Protein AF-A0A954RVC4-F1 (afdb_monomer)

Sequence (167 aa):
MANVNADQIVFFDFNDASDADTAFDSSGNGYNGIMFNAEYTAPGGGVTGAATDRAMDLGAFNNGAFLDLNDVALEGAFDSMVDNDQATIAFWLYGNDEQPVSQWTFYFGPDRQLGSHAPWGDGTVYFDVAGCCGANQRINKNIADSSLYSGQWNHFAYVKDEGYTAI

Secondary structure (DSSP, 8-state):
----PPP----------SSTTEE---SSS---EEEES-EEPPTT-SSS--TT---EE--STTS--EEE-HHHHHTTTTHHHHHTTEEEEEEEEE--TT-S-S--SEEETTTTSEEEESS-TTSEEEEEE--TTS--EEEEEE---GGGTSSSEEEEEEEEETTEEE-

Radius of gyration: 16.2 Å; Cα contacts (8 Å, |Δi|>4): 328; chains: 1; bounding box: 36×37×42 Å

Mean predicted aligned error: 4.58 Å

Solvent-accessible surface area (backbone atoms only — not comparable to full-atom values): 9724 Å² total; per-residue (Å²): 132,81,82,77,74,80,81,76,63,72,34,75,66,43,55,63,68,90,46,75,47,43,42,54,34,71,56,76,72,69,56,48,28,42,43,35,74,36,41,70,40,59,66,31,55,19,92,83,46,40,80,67,28,16,28,78,37,51,75,60,90,91,64,69,38,49,78,44,50,66,69,38,48,74,73,47,63,55,49,63,37,65,78,61,45,34,46,74,54,71,51,76,46,68,24,52,92,75,53,50,42,83,50,76,72,47,75,39,79,82,89,51,37,36,30,32,20,81,32,21,57,85,32,33,28,36,41,36,36,44,54,102,87,58,76,73,46,70,52,74,49,75,48,90,57,60,70,75,51,25,83,40,77,34,80,49,53,39,42,38,51,62,98,42,76,53,114

Nearest PDB structures (foldseek):
  5jpg-assembly1_A  TM=4.877E-01  e=4.087E+00  Rattus norvegicus
  2gn7-assembly1_A  TM=5.180E-01  e=4.343E+00  Pterocarpus angolensis
  6xt6-assembly1_A  TM=4.999E-01  e=3.207E+00  Canavalia ensiformis
  2ffg-assembly1_B  TM=3.948E-01  e=3.018E+00  Bacillus subtilis

Foldseek 3Di:
DPPPPPQDLFDFQLLDCVDFQWGATPSPPGQIWGWDLWGKDQQLCAQVSHRSGIDIHQDDPPSPTDTDRVVVVVVVSCVCCQVQVWDKDKDKDEAEPVPPEQDWPDADDPPGQWTWPLDYRQQKIKTWHDHPPDDIDIDIDHDPDCVQHYPHIHMDMWIGGPVDTDD

Structure (mmCIF, N/CA/C/O backbone):
data_AF-A0A954RVC4-F1
#
_entry.id   AF-A0A954RVC4-F1
#
loop_
_atom_site.group_PDB
_atom_site.id
_atom_site.type_symbol
_atom_site.label_atom_id
_atom_site.label_alt_id
_atom_site.label_comp_id
_atom_site.label_asym_id
_atom_site.label_entity_id
_atom_site.label_seq_id
_atom_site.pdbx_PDB_ins_code
_atom_site.Cartn_x
_atom_site.Cartn_y
_atom_site.Cartn_z
_atom_site.occupancy
_atom_site.B_iso_or_equiv
_atom_site.auth_seq_id
_atom_site.auth_comp_id
_atom_site.auth_asym_id
_atom_site.auth_atom_id
_atom_site.pdbx_PDB_model_num
ATOM 1 N N . MET A 1 1 ? -5.202 -19.970 24.539 1.00 41.72 1 MET A N 1
ATOM 2 C CA . MET A 1 1 ? -5.270 -18.908 23.522 1.00 41.72 1 MET A CA 1
ATOM 3 C C . MET A 1 1 ? -5.425 -19.611 22.194 1.00 41.72 1 MET A C 1
ATOM 5 O O . MET A 1 1 ? -4.512 -20.328 21.808 1.00 41.72 1 MET A O 1
ATOM 9 N N . ALA A 1 2 ? -6.612 -19.552 21.592 1.00 40.41 2 ALA A N 1
ATOM 10 C CA . ALA A 1 2 ? -6.746 -19.970 20.205 1.00 40.41 2 ALA A CA 1
ATOM 11 C C . ALA A 1 2 ? -5.966 -18.945 19.376 1.00 40.41 2 ALA A C 1
ATOM 13 O O . ALA A 1 2 ? -6.178 -17.748 19.556 1.00 40.41 2 ALA A O 1
ATOM 14 N N . ASN A 1 3 ? -5.026 -19.403 18.550 1.00 39.81 3 ASN A N 1
ATOM 15 C CA . ASN A 1 3 ? -4.483 -18.568 17.488 1.00 39.81 3 ASN A CA 1
ATOM 16 C C . ASN A 1 3 ? -5.648 -18.284 16.542 1.00 39.81 3 ASN A C 1
ATOM 18 O O . ASN A 1 3 ? -6.016 -19.145 15.746 1.00 39.81 3 ASN A O 1
ATOM 22 N N . VAL A 1 4 ? -6.267 -17.118 16.683 1.00 49.97 4 VAL A N 1
ATOM 23 C CA . VAL A 1 4 ? -7.040 -16.532 15.596 1.00 49.97 4 VAL A CA 1
ATOM 24 C C . VAL A 1 4 ? -5.998 -16.035 14.601 1.00 49.97 4 VAL A C 1
ATOM 26 O O . VAL A 1 4 ? -5.388 -14.989 14.792 1.00 49.97 4 VAL A O 1
ATOM 29 N N . ASN A 1 5 ? -5.667 -16.860 13.607 1.00 57.66 5 ASN A N 1
ATOM 30 C CA . ASN A 1 5 ? -4.989 -16.320 12.436 1.00 57.66 5 ASN A CA 1
ATOM 31 C C . ASN A 1 5 ? -5.966 -15.312 11.830 1.00 57.66 5 ASN A C 1
ATOM 33 O O . ASN A 1 5 ? -7.117 -15.670 11.594 1.00 57.66 5 ASN A O 1
ATOM 37 N N . ALA A 1 6 ? -5.538 -14.064 11.652 1.00 70.19 6 ALA A N 1
ATOM 38 C CA . ALA A 1 6 ? -6.311 -13.113 10.870 1.00 70.19 6 ALA A CA 1
ATOM 39 C C . ALA A 1 6 ? -6.467 -13.675 9.449 1.00 70.19 6 ALA A C 1
ATOM 41 O O . ALA A 1 6 ? -5.485 -14.151 8.869 1.00 70.19 6 ALA A O 1
ATOM 42 N N . ASP A 1 7 ? -7.686 -13.651 8.916 1.00 86.25 7 ASP A N 1
ATOM 43 C CA . ASP A 1 7 ? -7.951 -14.119 7.559 1.00 86.25 7 ASP A CA 1
ATOM 44 C C . ASP A 1 7 ? -7.317 -13.146 6.555 1.00 86.25 7 ASP A C 1
ATOM 46 O O . ASP A 1 7 ? -7.561 -11.937 6.589 1.00 86.25 7 ASP A O 1
ATOM 50 N N . GLN A 1 8 ? -6.469 -13.664 5.664 1.00 92.94 8 GLN A N 1
ATOM 51 C CA . GLN A 1 8 ? -5.906 -12.870 4.577 1.00 92.94 8 GLN A CA 1
ATOM 52 C C . GLN A 1 8 ? -6.993 -12.639 3.524 1.00 92.94 8 GLN A C 1
ATOM 54 O O . GLN A 1 8 ? -7.441 -13.590 2.887 1.00 92.94 8 GLN A O 1
ATOM 59 N N . ILE A 1 9 ? -7.409 -11.381 3.356 1.00 95.19 9 ILE A N 1
ATOM 60 C CA . ILE A 1 9 ? -8.479 -10.998 2.422 1.00 95.19 9 ILE A CA 1
ATOM 61 C C . ILE A 1 9 ? -7.938 -10.857 0.996 1.00 95.19 9 ILE A C 1
ATOM 63 O O . ILE A 1 9 ? -8.454 -11.483 0.079 1.00 95.19 9 ILE A O 1
ATOM 67 N N . VAL A 1 10 ? -6.886 -10.059 0.816 1.00 96.62 10 VAL A N 1
ATOM 68 C CA . VAL A 1 10 ? -6.208 -9.849 -0.470 1.00 96.62 10 VAL A CA 1
ATOM 69 C C . VAL A 1 10 ? -4.702 -9.872 -0.271 1.00 96.62 10 VAL A C 1
ATOM 71 O O . VAL A 1 10 ? -4.199 -9.507 0.798 1.00 96.62 10 VAL A O 1
ATOM 74 N N . PHE A 1 11 ? -3.970 -10.282 -1.302 1.00 97.56 11 PHE A N 1
ATOM 75 C CA . PHE A 1 11 ? -2.517 -10.193 -1.320 1.00 97.56 11 PHE A CA 1
ATOM 76 C C . PHE A 1 11 ? -2.016 -9.966 -2.741 1.00 97.56 11 PHE A C 1
ATOM 78 O O . PHE A 1 11 ? -2.243 -10.793 -3.611 1.00 97.56 11 PHE A O 1
ATOM 85 N N . PHE A 1 12 ? -1.295 -8.871 -2.962 1.00 98.25 12 PHE A N 1
ATOM 86 C CA . PHE A 1 12 ? -0.716 -8.542 -4.261 1.00 98.25 12 PHE A CA 1
ATOM 87 C C . PHE A 1 12 ? 0.806 -8.606 -4.157 1.00 98.25 12 PHE A C 1
ATOM 89 O O . PHE A 1 12 ? 1.421 -7.782 -3.480 1.00 98.25 12 PHE A O 1
ATOM 96 N N . ASP A 1 13 ? 1.410 -9.602 -4.806 1.00 97.25 13 ASP A N 1
ATOM 97 C CA . ASP A 1 13 ? 2.871 -9.715 -4.916 1.00 97.25 13 ASP A CA 1
ATOM 98 C C . ASP A 1 13 ? 3.433 -9.042 -6.179 1.00 97.25 13 ASP A C 1
ATOM 100 O O . ASP A 1 13 ? 4.641 -8.855 -6.282 1.00 97.25 13 ASP A O 1
ATOM 104 N N . PHE A 1 14 ? 2.552 -8.668 -7.114 1.00 98.44 14 PHE A N 1
ATOM 105 C CA . PHE A 1 14 ? 2.844 -8.022 -8.396 1.00 98.44 14 PHE A CA 1
ATOM 106 C C . PHE A 1 14 ? 3.765 -8.807 -9.348 1.00 98.44 14 PHE A C 1
ATOM 108 O O . PHE A 1 14 ? 4.294 -8.239 -10.304 1.00 98.44 14 PHE A O 1
ATOM 115 N N . ASN A 1 15 ? 3.955 -10.110 -9.139 1.00 98.06 15 ASN A N 1
ATOM 116 C CA . ASN A 1 15 ? 4.878 -10.918 -9.942 1.00 98.06 15 ASN A CA 1
ATOM 117 C C . ASN A 1 15 ? 4.248 -11.478 -11.223 1.00 98.06 15 ASN A C 1
ATOM 119 O O . ASN A 1 15 ? 4.973 -11.791 -12.176 1.00 98.06 15 ASN A O 1
ATOM 123 N N . ASP A 1 16 ? 2.920 -11.578 -11.273 1.00 97.75 16 ASP A N 1
ATOM 124 C CA . ASP A 1 16 ? 2.180 -11.884 -12.495 1.00 97.75 16 ASP A CA 1
ATOM 125 C C . ASP A 1 16 ? 1.824 -10.588 -13.236 1.00 97.75 16 ASP A C 1
ATOM 127 O O . ASP A 1 16 ? 0.884 -9.891 -12.882 1.00 97.75 16 ASP A O 1
ATOM 131 N N . ALA A 1 17 ? 2.596 -10.274 -14.276 1.00 97.25 17 ALA A N 1
ATOM 132 C CA . ALA A 1 17 ? 2.364 -9.136 -15.167 1.00 97.25 17 ALA A CA 1
ATOM 133 C C . ALA A 1 17 ? 1.824 -9.589 -16.539 1.00 97.25 17 ALA A C 1
ATOM 135 O O . ALA A 1 17 ? 2.174 -9.013 -17.573 1.00 97.25 17 ALA A O 1
ATOM 136 N N . SER A 1 18 ? 1.068 -10.695 -16.580 1.00 97.75 18 SER A N 1
ATOM 137 C CA . SER A 1 18 ? 0.484 -11.224 -17.824 1.00 97.75 18 SER A CA 1
ATOM 138 C C . SER A 1 18 ? -0.601 -10.318 -18.418 1.00 97.75 18 SER A C 1
ATOM 140 O O . SER A 1 18 ? -0.823 -10.354 -19.630 1.00 97.75 18 SER A O 1
ATOM 142 N N . ASP A 1 19 ? -1.207 -9.476 -17.584 1.00 98.25 19 ASP A N 1
ATOM 143 C CA . ASP A 1 19 ? -2.076 -8.366 -17.953 1.00 98.25 19 ASP A CA 1
ATOM 144 C C . ASP A 1 19 ? -1.523 -7.087 -17.305 1.00 98.25 19 ASP A C 1
ATOM 146 O O . ASP A 1 19 ? -1.214 -7.074 -16.115 1.00 98.25 19 ASP A O 1
ATOM 150 N N . ALA A 1 20 ? -1.342 -6.033 -18.101 1.00 97.44 20 ALA A N 1
ATOM 151 C CA . ALA A 1 20 ? -0.714 -4.794 -17.649 1.00 97.44 20 ALA A CA 1
ATOM 152 C C . ALA A 1 20 ? -1.615 -3.967 -16.719 1.00 97.44 20 ALA A C 1
ATOM 154 O O . ALA A 1 20 ? -1.092 -3.214 -15.901 1.00 97.44 20 ALA A O 1
ATOM 155 N N . ASP A 1 21 ? -2.936 -4.134 -16.828 1.00 97.81 21 ASP A N 1
ATOM 156 C CA . ASP A 1 21 ? -3.924 -3.323 -16.109 1.00 97.81 21 ASP A CA 1
ATOM 157 C C . ASP A 1 21 ? -4.542 -4.077 -14.918 1.00 97.81 21 ASP A C 1
ATOM 159 O O . ASP A 1 21 ? -5.408 -3.546 -14.224 1.00 97.81 21 ASP A O 1
ATOM 163 N N . THR A 1 22 ? -4.120 -5.317 -14.656 1.00 98.50 22 THR A N 1
ATOM 164 C CA . THR A 1 22 ? -4.663 -6.152 -13.574 1.00 98.50 22 THR A CA 1
ATOM 165 C C . THR A 1 22 ? -3.584 -6.463 -12.552 1.00 98.50 22 THR A C 1
ATOM 167 O O . THR A 1 22 ? -2.548 -7.008 -12.917 1.00 98.50 22 THR A O 1
ATOM 170 N N . ALA A 1 23 ? -3.852 -6.204 -11.270 1.00 98.50 23 ALA A N 1
ATOM 171 C CA . ALA A 1 23 ? -3.084 -6.761 -10.160 1.00 98.50 23 ALA A CA 1
ATOM 172 C C . ALA A 1 23 ? -3.728 -8.075 -9.710 1.00 98.50 23 ALA A C 1
ATOM 174 O O . ALA A 1 23 ? -4.822 -8.078 -9.139 1.00 98.50 23 ALA A O 1
ATOM 175 N N . PHE A 1 24 ? -3.059 -9.194 -9.976 1.00 98.38 24 PHE A N 1
ATOM 176 C CA . PHE A 1 24 ? -3.578 -10.510 -9.615 1.00 98.38 24 PHE A CA 1
ATOM 177 C C . PHE A 1 24 ? -3.468 -10.769 -8.112 1.00 98.38 24 PHE A C 1
ATOM 179 O O . PHE A 1 24 ? -2.428 -10.524 -7.497 1.00 98.38 24 PHE A O 1
ATOM 186 N N . ASP A 1 25 ? -4.550 -11.280 -7.531 1.00 98.25 25 ASP A N 1
ATOM 187 C CA . ASP A 1 25 ? -4.600 -11.672 -6.129 1.00 98.25 25 ASP A CA 1
ATOM 188 C C . ASP A 1 25 ? -3.917 -13.028 -5.905 1.00 98.25 25 ASP A C 1
ATOM 190 O O . ASP A 1 25 ? -4.355 -14.076 -6.386 1.00 98.25 25 ASP A O 1
ATOM 194 N N . SER A 1 26 ? -2.863 -13.001 -5.100 1.00 97.38 26 SER A N 1
ATOM 195 C CA . SER A 1 26 ? -2.076 -14.150 -4.660 1.00 97.38 26 SER A CA 1
ATOM 196 C C . SER A 1 26 ? -2.558 -14.732 -3.323 1.00 97.38 26 SER A C 1
ATOM 198 O O . SER A 1 26 ? -1.967 -15.702 -2.845 1.00 97.38 26 SER A O 1
ATOM 200 N N . SER A 1 27 ? -3.613 -14.185 -2.697 1.00 95.88 27 SER A N 1
ATOM 201 C CA . SER A 1 27 ? -4.179 -14.753 -1.455 1.00 95.88 27 SER A CA 1
ATOM 202 C C . 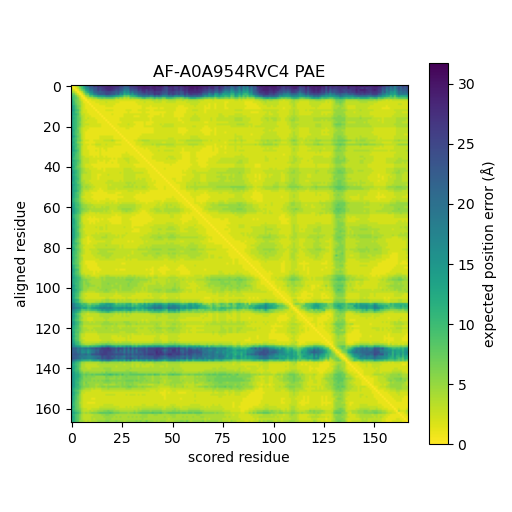SER A 1 27 ? -4.933 -16.067 -1.689 1.00 95.88 27 SER A C 1
ATOM 204 O O . SER A 1 27 ? -5.097 -16.870 -0.770 1.00 95.88 27 SER A O 1
ATOM 206 N N . GLY A 1 28 ? -5.368 -16.306 -2.931 1.00 94.75 28 GLY A N 1
ATOM 207 C CA . GLY A 1 28 ? -6.190 -17.454 -3.313 1.00 94.75 28 GLY A CA 1
ATOM 208 C C . GLY A 1 28 ? -7.697 -17.199 -3.240 1.00 94.75 28 GLY A C 1
ATOM 209 O O . GLY A 1 28 ? -8.463 -18.124 -3.510 1.00 94.75 28 GLY A O 1
ATOM 210 N N . ASN A 1 29 ? -8.124 -15.972 -2.921 1.00 95.56 29 ASN A N 1
ATOM 211 C CA . ASN A 1 29 ? -9.538 -15.593 -2.878 1.00 95.56 29 ASN A CA 1
ATOM 212 C C . ASN A 1 29 ? -10.073 -15.120 -4.240 1.00 95.56 29 ASN A C 1
ATOM 214 O O . ASN A 1 29 ? -11.281 -15.149 -4.462 1.00 95.56 29 ASN A O 1
ATOM 218 N N . GLY A 1 30 ? -9.188 -14.759 -5.175 1.00 95.94 30 GLY A N 1
ATOM 219 C CA . GLY A 1 30 ? -9.552 -14.381 -6.545 1.00 95.94 30 GLY A CA 1
ATOM 220 C C . GLY A 1 30 ? -9.954 -12.913 -6.695 1.00 95.94 30 GLY A C 1
ATOM 221 O O . GLY A 1 30 ? -10.518 -12.536 -7.720 1.00 95.94 30 GLY A O 1
ATOM 222 N N . TYR A 1 31 ? -9.643 -12.089 -5.697 1.00 97.31 31 TYR A N 1
ATOM 223 C CA . TYR A 1 31 ? -9.996 -10.673 -5.637 1.00 97.31 31 TYR A CA 1
ATOM 224 C C . TYR A 1 31 ? -8.965 -9.795 -6.359 1.00 97.31 31 TYR A C 1
ATOM 226 O O . TYR A 1 31 ? -8.246 -9.007 -5.741 1.00 97.31 31 TYR A O 1
ATOM 234 N N . ASN A 1 32 ? -8.869 -9.955 -7.680 1.00 98.06 32 ASN A N 1
ATOM 235 C CA . ASN A 1 32 ? -7.965 -9.156 -8.507 1.00 98.06 32 ASN A CA 1
ATOM 236 C C . ASN A 1 32 ? -8.343 -7.667 -8.463 1.00 98.06 32 ASN A C 1
ATOM 238 O O . ASN A 1 32 ? -9.524 -7.321 -8.472 1.00 98.06 32 ASN A O 1
ATOM 242 N N . GLY A 1 33 ? -7.340 -6.792 -8.467 1.00 98.12 33 GLY A N 1
ATOM 243 C CA . GLY A 1 33 ? -7.541 -5.348 -8.565 1.00 98.12 33 GLY A CA 1
ATOM 244 C C . GLY A 1 33 ? -7.227 -4.800 -9.953 1.00 98.12 33 GLY A C 1
ATOM 245 O O . GLY A 1 33 ? -6.560 -5.454 -10.757 1.00 98.12 33 GLY A O 1
ATOM 246 N N . ILE A 1 34 ? -7.687 -3.579 -10.223 1.00 98.50 34 ILE A N 1
ATOM 247 C CA . ILE A 1 34 ? -7.470 -2.887 -11.501 1.00 98.50 34 ILE A CA 1
ATOM 248 C C . ILE A 1 34 ? -6.455 -1.766 -11.294 1.00 98.50 34 ILE A C 1
ATOM 250 O O . ILE A 1 34 ? -6.632 -0.901 -10.439 1.00 98.50 34 ILE A O 1
ATOM 254 N N . MET A 1 35 ? -5.386 -1.768 -12.076 1.00 98.50 35 MET A N 1
ATOM 255 C CA . MET A 1 35 ? -4.351 -0.744 -12.045 1.00 98.50 35 MET A CA 1
ATOM 256 C C . MET A 1 35 ? -4.720 0.411 -12.979 1.00 98.50 35 MET A C 1
ATOM 258 O O . MET A 1 35 ? -5.074 0.211 -14.138 1.00 98.50 35 MET A O 1
ATOM 262 N N . PHE A 1 36 ? -4.600 1.641 -12.485 1.00 98.44 36 PHE A N 1
ATOM 263 C CA . PHE A 1 36 ? -4.784 2.860 -13.271 1.00 98.44 36 PHE A CA 1
ATOM 264 C C . PHE A 1 36 ? -3.505 3.678 -13.242 1.00 98.44 36 PHE A C 1
ATOM 266 O O . PHE A 1 36 ? -2.977 3.901 -12.159 1.00 98.44 36 PHE A O 1
ATOM 273 N N . ASN A 1 37 ? -3.028 4.141 -14.406 1.00 97.81 37 ASN A N 1
ATOM 274 C CA . ASN A 1 37 ? -1.816 4.967 -14.584 1.00 97.81 37 ASN A CA 1
ATOM 275 C C . ASN A 1 37 ? -0.560 4.459 -13.844 1.00 97.81 37 ASN A C 1
ATOM 277 O O . ASN A 1 37 ? 0.372 5.226 -13.608 1.00 97.81 37 ASN A O 1
ATOM 281 N N . ALA A 1 38 ? -0.557 3.183 -13.474 1.00 97.75 38 ALA A N 1
ATOM 282 C CA . ALA A 1 38 ? 0.520 2.483 -12.806 1.00 97.75 38 ALA A CA 1
ATOM 283 C C . ALA A 1 38 ? 1.060 1.420 -13.760 1.00 97.75 38 ALA A C 1
ATOM 285 O O . ALA A 1 38 ? 0.338 0.936 -14.632 1.00 97.75 38 ALA A O 1
ATOM 286 N N . GLU A 1 39 ? 2.319 1.047 -13.587 1.00 98.25 39 GLU A N 1
ATOM 287 C CA . GLU A 1 39 ? 2.966 0.032 -14.414 1.00 98.25 39 GLU A CA 1
ATOM 288 C C . GLU A 1 39 ? 3.596 -1.040 -13.530 1.00 98.25 39 GLU A C 1
ATOM 290 O O . GLU A 1 39 ? 3.909 -0.813 -12.364 1.00 98.25 39 GLU A O 1
ATOM 295 N N . TYR A 1 40 ? 3.832 -2.225 -14.081 1.00 98.62 40 TYR A N 1
ATOM 296 C CA . TYR A 1 40 ? 4.715 -3.187 -13.436 1.00 98.62 40 TYR A CA 1
ATOM 297 C C . TYR A 1 40 ? 6.171 -2.753 -13.601 1.00 98.62 40 TYR A C 1
ATOM 299 O O . TYR A 1 40 ? 6.631 -2.519 -14.722 1.00 98.62 40 TYR A O 1
ATOM 307 N N . THR A 1 41 ? 6.943 -2.744 -12.512 1.00 98.50 41 THR A N 1
ATOM 308 C CA . THR A 1 41 ? 8.400 -2.589 -12.610 1.00 98.50 41 THR A CA 1
ATOM 309 C C . THR A 1 41 ? 9.008 -3.730 -13.427 1.00 98.50 41 THR A C 1
ATOM 311 O O . THR A 1 41 ? 8.440 -4.821 -13.532 1.00 98.50 41 THR A O 1
ATOM 314 N N . ALA A 1 42 ? 10.190 -3.510 -14.012 1.00 97.88 42 ALA A N 1
ATOM 315 C CA . ALA A 1 42 ? 10.961 -4.583 -14.642 1.00 97.88 42 ALA A CA 1
ATOM 316 C C . ALA A 1 42 ? 11.275 -5.715 -13.634 1.00 97.88 42 ALA A C 1
ATOM 318 O O . ALA A 1 42 ? 11.347 -5.451 -12.433 1.00 97.88 42 ALA A O 1
ATOM 319 N N . PRO A 1 43 ? 11.502 -6.968 -14.082 1.00 97.81 43 PRO A N 1
ATOM 320 C CA . PRO A 1 43 ? 11.888 -8.041 -13.167 1.00 97.81 43 PRO A CA 1
ATOM 321 C C . PRO A 1 43 ? 13.154 -7.681 -12.376 1.00 97.81 43 PRO A C 1
ATOM 323 O O . PRO A 1 43 ? 14.121 -7.177 -12.951 1.00 97.81 43 PRO A O 1
ATOM 326 N N . GLY A 1 44 ? 13.151 -7.947 -11.070 1.00 97.62 44 GLY A N 1
ATOM 327 C CA . GLY A 1 44 ? 14.167 -7.465 -10.129 1.00 97.62 44 GLY A CA 1
ATOM 328 C C . GLY A 1 44 ? 13.865 -6.093 -9.526 1.00 97.62 44 GLY A C 1
ATOM 329 O O . GLY A 1 44 ? 14.655 -5.608 -8.720 1.00 97.62 44 GLY A O 1
ATOM 330 N N . GLY A 1 45 ? 12.751 -5.464 -9.904 1.00 97.25 45 GLY A N 1
ATOM 331 C CA . GLY A 1 45 ? 12.318 -4.170 -9.383 1.00 97.25 45 GLY A CA 1
ATOM 332 C C . GLY A 1 45 ? 11.532 -4.242 -8.072 1.00 97.25 45 GLY A C 1
ATOM 333 O O . GLY A 1 45 ? 11.212 -3.190 -7.528 1.00 97.25 45 GLY A O 1
ATOM 334 N N . GLY A 1 46 ? 11.194 -5.438 -7.582 1.00 97.69 46 GLY A N 1
ATOM 335 C CA . GLY A 1 46 ? 10.509 -5.629 -6.301 1.00 97.69 46 GLY A CA 1
ATOM 336 C C . GLY A 1 46 ? 11.421 -5.542 -5.068 1.00 97.69 46 GLY A C 1
ATOM 337 O O . GLY A 1 46 ? 12.602 -5.194 -5.142 1.00 97.69 46 GLY A O 1
ATOM 338 N N . VAL A 1 47 ? 10.850 -5.854 -3.904 1.00 97.19 47 VAL A N 1
ATOM 339 C CA . VAL A 1 47 ? 11.476 -5.704 -2.573 1.00 97.19 47 VAL A CA 1
ATOM 340 C C . VAL A 1 47 ? 12.707 -6.586 -2.381 1.00 97.19 47 VAL A C 1
ATOM 342 O O . VAL A 1 47 ? 13.694 -6.181 -1.767 1.00 97.19 47 VAL A O 1
ATOM 345 N N . THR A 1 48 ? 12.641 -7.819 -2.870 1.00 97.06 48 THR A N 1
ATOM 346 C CA . THR A 1 48 ? 13.701 -8.826 -2.749 1.00 97.06 48 THR A CA 1
ATOM 347 C C . THR A 1 48 ? 14.792 -8.651 -3.804 1.00 97.06 48 THR A C 1
ATOM 349 O O . THR A 1 48 ? 15.906 -9.143 -3.617 1.00 97.06 48 THR A O 1
ATOM 352 N N . GLY A 1 49 ? 14.474 -7.989 -4.922 1.00 96.38 49 GLY A N 1
ATOM 353 C CA . GLY A 1 49 ? 15.368 -7.826 -6.069 1.00 96.38 49 GLY A CA 1
ATOM 354 C C . GLY A 1 49 ? 15.631 -9.120 -6.852 1.00 96.38 49 GLY A C 1
ATOM 355 O O . GLY A 1 49 ? 16.542 -9.170 -7.681 1.00 96.38 49 GLY A O 1
ATOM 356 N N . ALA A 1 50 ? 14.878 -10.195 -6.592 1.00 97.69 50 ALA A N 1
ATOM 357 C CA . ALA A 1 50 ? 15.010 -11.448 -7.328 1.00 97.69 50 ALA A CA 1
ATOM 358 C C . ALA A 1 50 ? 14.561 -11.296 -8.793 1.00 97.69 50 ALA A C 1
ATOM 360 O O . ALA A 1 50 ? 13.735 -10.460 -9.130 1.00 97.69 50 ALA A O 1
ATOM 361 N N . ALA A 1 51 ? 15.055 -12.155 -9.687 1.00 97.06 51 ALA A N 1
ATOM 362 C CA . ALA A 1 51 ? 14.808 -12.029 -11.129 1.00 97.06 51 ALA A CA 1
ATOM 363 C C . ALA A 1 51 ? 13.331 -12.143 -11.556 1.00 97.06 51 ALA A C 1
ATOM 365 O O . ALA A 1 51 ? 13.012 -11.826 -12.695 1.00 97.06 51 ALA A O 1
ATOM 366 N N . THR A 1 52 ? 12.447 -12.627 -10.684 1.00 95.62 52 THR A N 1
ATOM 367 C CA . THR A 1 52 ? 10.995 -12.690 -10.912 1.00 95.62 52 THR A CA 1
ATOM 368 C C . THR A 1 52 ? 10.225 -11.663 -10.094 1.00 95.62 52 THR A C 1
ATOM 370 O O . THR A 1 52 ? 9.015 -11.588 -10.239 1.00 95.62 52 THR A O 1
ATOM 373 N N . ASP A 1 53 ? 10.912 -10.919 -9.230 1.00 98.12 53 ASP A N 1
ATOM 374 C CA . ASP A 1 53 ? 10.314 -10.027 -8.249 1.00 98.12 53 ASP A CA 1
ATOM 375 C C . ASP A 1 53 ? 10.038 -8.658 -8.858 1.00 98.12 53 ASP A C 1
ATOM 377 O O . ASP A 1 53 ? 10.943 -7.989 -9.371 1.00 98.12 53 ASP A O 1
ATOM 381 N N . ARG A 1 54 ? 8.778 -8.254 -8.819 1.00 98.56 54 ARG A N 1
ATOM 382 C CA . ARG A 1 54 ? 8.272 -7.009 -9.387 1.00 98.56 54 ARG A CA 1
ATOM 383 C C . ARG A 1 54 ? 7.531 -6.220 -8.314 1.00 98.56 54 ARG A C 1
ATOM 385 O O . ARG A 1 54 ? 7.344 -6.657 -7.186 1.00 98.56 54 ARG A O 1
ATOM 392 N N . ALA A 1 55 ? 7.143 -5.011 -8.677 1.00 98.44 55 ALA A N 1
ATOM 393 C CA . ALA A 1 55 ? 6.290 -4.149 -7.883 1.00 98.44 55 ALA A CA 1
ATOM 394 C C . ALA A 1 55 ? 5.358 -3.371 -8.811 1.00 98.44 55 ALA A C 1
ATOM 396 O O . ALA A 1 55 ? 5.611 -3.274 -10.015 1.00 98.44 55 ALA A O 1
ATOM 397 N N . MET A 1 56 ? 4.319 -2.777 -8.234 1.00 98.38 56 MET A N 1
ATOM 398 C CA . MET A 1 56 ? 3.546 -1.732 -8.891 1.00 98.38 56 MET A CA 1
ATOM 399 C C . MET A 1 56 ? 4.291 -0.395 -8.788 1.00 98.38 56 MET A C 1
ATOM 401 O O . MET A 1 56 ? 4.477 0.138 -7.693 1.00 98.38 56 MET A O 1
ATOM 405 N N . ASP A 1 57 ? 4.710 0.142 -9.928 1.00 97.56 57 ASP A N 1
ATOM 406 C CA . ASP A 1 57 ? 5.254 1.487 -10.066 1.00 97.56 57 ASP A CA 1
ATOM 407 C C . ASP A 1 57 ? 4.109 2.500 -10.168 1.00 97.56 57 ASP A C 1
ATOM 409 O O . ASP A 1 57 ? 3.317 2.489 -11.112 1.00 97.56 57 ASP A O 1
ATOM 413 N N . LEU A 1 58 ? 4.027 3.381 -9.172 1.00 95.81 58 LEU A N 1
ATOM 414 C CA . LEU A 1 58 ? 3.052 4.466 -9.111 1.00 95.81 58 LEU A CA 1
ATOM 415 C C . LEU A 1 58 ? 3.507 5.715 -9.877 1.00 95.81 58 LEU A C 1
ATOM 417 O O . LEU A 1 58 ? 2.743 6.668 -9.976 1.00 95.81 58 LEU A O 1
ATOM 421 N N . GLY A 1 59 ? 4.724 5.740 -10.423 1.00 94.12 59 GLY A N 1
ATOM 422 C CA . GLY A 1 59 ? 5.250 6.843 -11.218 1.00 94.12 59 GLY A CA 1
ATOM 423 C C . GLY A 1 59 ? 5.453 8.149 -10.438 1.00 94.12 59 GLY A C 1
ATOM 424 O O . GLY A 1 59 ? 5.788 8.162 -9.253 1.00 94.12 59 GLY A O 1
ATOM 425 N N . ALA A 1 60 ? 5.317 9.272 -11.146 1.00 93.06 60 ALA A N 1
ATOM 426 C CA . ALA A 1 60 ? 5.517 10.610 -10.589 1.00 93.06 60 ALA A CA 1
ATOM 427 C C . ALA A 1 60 ? 4.314 11.075 -9.756 1.00 93.06 60 ALA A C 1
ATOM 429 O O . ALA A 1 60 ? 3.167 10.726 -10.048 1.00 93.06 60 ALA A O 1
ATOM 430 N N . PHE A 1 61 ? 4.557 11.944 -8.772 1.00 92.88 61 PHE A N 1
ATOM 431 C CA . PHE A 1 61 ? 3.477 12.522 -7.974 1.00 92.88 61 PHE A CA 1
ATOM 432 C C . PHE A 1 61 ? 2.397 13.195 -8.850 1.00 92.88 61 PHE A C 1
ATOM 434 O O . PHE A 1 61 ? 2.699 13.911 -9.806 1.00 92.88 61 PHE A O 1
ATOM 441 N N . ASN A 1 62 ? 1.121 13.003 -8.490 1.00 92.44 62 ASN A N 1
ATOM 442 C CA . ASN A 1 62 ? -0.063 13.511 -9.205 1.00 92.44 62 ASN A CA 1
ATOM 443 C C . ASN A 1 62 ? -0.265 12.995 -10.646 1.00 92.44 62 ASN A C 1
ATOM 445 O O . ASN A 1 62 ? -1.015 13.610 -11.407 1.00 92.44 62 ASN A O 1
ATOM 449 N N . ASN A 1 63 ? 0.318 11.858 -11.032 1.00 94.38 63 ASN A N 1
ATOM 450 C CA . ASN A 1 63 ? -0.014 11.199 -12.306 1.00 94.38 63 ASN A CA 1
ATOM 451 C C . ASN A 1 63 ? -1.368 10.453 -12.289 1.00 94.38 63 ASN A C 1
ATOM 453 O O . ASN A 1 63 ? -1.820 9.984 -13.330 1.00 94.38 63 ASN A O 1
ATOM 457 N N . GLY A 1 64 ? -2.020 10.356 -11.124 1.00 95.62 64 GLY A N 1
ATOM 458 C CA . GLY A 1 64 ? -3.289 9.651 -10.960 1.00 95.62 64 GLY A CA 1
ATOM 459 C C . GLY A 1 64 ? -3.144 8.131 -10.929 1.00 95.62 64 GLY A C 1
ATOM 460 O O . GLY A 1 64 ? -4.081 7.451 -11.345 1.00 95.62 64 GLY A O 1
ATOM 461 N N . ALA A 1 65 ? -1.991 7.615 -10.494 1.00 97.31 65 ALA A N 1
ATOM 462 C CA . ALA A 1 65 ? -1.759 6.188 -10.332 1.00 97.31 65 ALA A CA 1
ATOM 463 C C . ALA A 1 65 ? -2.410 5.624 -9.065 1.00 97.31 65 ALA A C 1
ATOM 465 O O . ALA A 1 65 ? -2.269 6.205 -7.987 1.00 97.31 65 ALA A O 1
ATOM 466 N N . PHE A 1 66 ? -3.109 4.494 -9.180 1.00 97.44 66 PHE A N 1
ATOM 467 C CA . PHE A 1 66 ? -3.657 3.756 -8.038 1.00 97.44 66 PHE A CA 1
ATOM 468 C C . PHE A 1 66 ? -4.036 2.320 -8.419 1.00 97.44 66 PHE A C 1
ATOM 470 O O . PHE A 1 66 ? -4.219 1.997 -9.592 1.00 97.44 66 PHE A O 1
ATOM 477 N N . LEU A 1 67 ? -4.181 1.478 -7.394 1.00 98.12 67 LEU A N 1
ATOM 478 C CA . LEU A 1 67 ? -4.838 0.179 -7.485 1.00 98.12 67 LEU A CA 1
ATOM 479 C C . LEU A 1 67 ?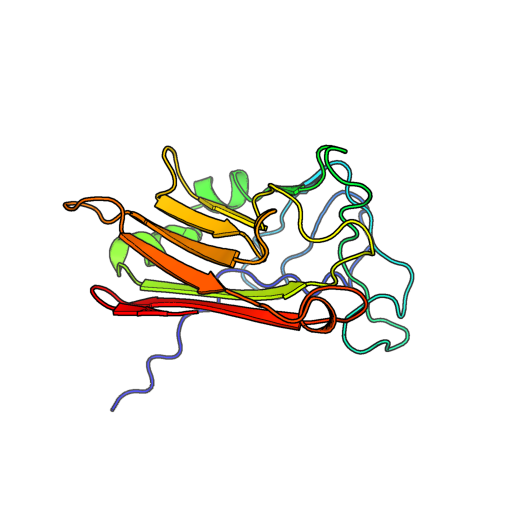 -6.286 0.329 -7.015 1.00 98.12 67 LEU A C 1
ATOM 481 O O . LEU A 1 67 ? -6.527 0.752 -5.883 1.00 98.12 67 LEU A O 1
ATOM 485 N N . ASP A 1 68 ? -7.234 -0.010 -7.880 1.00 97.69 68 ASP A N 1
ATOM 486 C CA . ASP A 1 68 ? -8.657 -0.009 -7.577 1.00 97.69 68 ASP A CA 1
ATOM 487 C C . ASP A 1 68 ? -9.128 -1.384 -7.097 1.00 97.69 68 ASP A C 1
ATOM 489 O O . ASP A 1 68 ? -8.869 -2.406 -7.736 1.00 97.69 68 ASP A O 1
ATOM 493 N N . LEU A 1 69 ? -9.857 -1.381 -5.982 1.00 97.00 69 LEU A N 1
ATOM 494 C CA . LEU A 1 69 ? -10.483 -2.550 -5.363 1.00 97.00 69 LEU A CA 1
ATOM 495 C C . LEU A 1 69 ? -11.984 -2.323 -5.126 1.00 97.00 69 LEU A C 1
ATOM 497 O O . LEU A 1 69 ? -12.579 -2.992 -4.285 1.00 97.00 69 LEU A O 1
ATOM 501 N N . ASN A 1 70 ? -12.611 -1.375 -5.832 1.00 95.56 70 ASN A N 1
ATOM 502 C CA . ASN A 1 70 ? -14.042 -1.106 -5.682 1.00 95.56 70 ASN A CA 1
ATOM 503 C C . ASN A 1 70 ? -14.906 -2.330 -6.022 1.00 95.56 70 ASN A C 1
ATOM 505 O O . ASN A 1 70 ? -15.808 -2.648 -5.253 1.00 95.56 70 ASN A O 1
ATOM 509 N N . ASP A 1 71 ? -14.617 -3.049 -7.111 1.00 95.44 71 ASP A N 1
ATOM 510 C CA . ASP A 1 71 ? -15.372 -4.260 -7.474 1.00 95.44 71 ASP A CA 1
ATOM 511 C C . ASP A 1 71 ? -15.180 -5.371 -6.428 1.00 95.44 71 ASP A C 1
ATOM 513 O O . ASP A 1 71 ? -16.155 -5.943 -5.949 1.00 95.44 71 ASP A O 1
ATOM 517 N N . VAL A 1 72 ? -13.942 -5.575 -5.966 1.00 95.62 72 VAL A N 1
ATOM 518 C CA . VAL A 1 72 ? -13.612 -6.479 -4.848 1.00 95.62 72 VAL A CA 1
ATOM 519 C C . VAL A 1 72 ? -14.399 -6.120 -3.581 1.00 95.62 72 VAL A C 1
ATOM 521 O O . VAL A 1 72 ? -14.935 -6.991 -2.897 1.00 95.62 72 VAL A O 1
ATOM 524 N N . ALA A 1 73 ? -14.512 -4.829 -3.264 1.00 93.50 73 ALA A N 1
ATOM 525 C CA . ALA A 1 73 ? -15.294 -4.365 -2.126 1.00 93.50 73 ALA A CA 1
ATOM 526 C C . ALA A 1 73 ? -16.799 -4.622 -2.308 1.00 93.50 73 ALA A C 1
ATOM 528 O O . ALA A 1 73 ? -17.467 -5.004 -1.350 1.00 93.50 73 ALA A O 1
ATOM 529 N N . LEU A 1 74 ? -17.336 -4.456 -3.523 1.00 94.19 74 LEU A N 1
ATOM 530 C CA . LEU A 1 74 ? -18.741 -4.742 -3.843 1.00 94.19 74 LEU A CA 1
ATOM 531 C C . LEU A 1 74 ? -19.082 -6.238 -3.770 1.00 94.19 74 LEU A C 1
ATOM 533 O O . LEU A 1 74 ? -20.245 -6.584 -3.558 1.00 94.19 74 LEU A O 1
ATOM 537 N N . GLU A 1 75 ? -18.087 -7.113 -3.910 1.00 94.75 75 GLU A N 1
ATOM 538 C CA . GLU A 1 75 ? -18.214 -8.558 -3.687 1.00 94.75 75 GLU A CA 1
ATOM 539 C C . GLU A 1 75 ? -18.220 -8.948 -2.196 1.00 94.75 75 GLU A C 1
ATOM 541 O O . GLU A 1 75 ? -18.431 -10.116 -1.869 1.00 94.75 75 GLU A O 1
ATOM 546 N N . GLY A 1 76 ? -18.039 -7.984 -1.286 1.00 93.75 76 GLY A N 1
ATOM 547 C CA . GLY A 1 76 ? -18.059 -8.204 0.163 1.00 93.75 76 GLY A CA 1
ATOM 548 C C . GLY A 1 76 ? -16.724 -8.682 0.738 1.00 93.75 76 GLY A C 1
ATOM 549 O O . GLY A 1 76 ? -16.670 -9.124 1.885 1.00 93.75 76 GLY A O 1
ATOM 550 N N . ALA A 1 77 ? -15.624 -8.582 -0.022 1.00 94.00 77 ALA A N 1
ATOM 551 C CA . ALA A 1 77 ? -14.308 -9.050 0.420 1.00 94.00 77 ALA A CA 1
ATOM 552 C C . ALA A 1 77 ? -13.878 -8.442 1.769 1.00 94.00 77 ALA A C 1
ATOM 554 O O . ALA A 1 77 ? -13.250 -9.112 2.585 1.00 94.00 77 ALA A O 1
ATOM 555 N N . PHE A 1 78 ? -14.247 -7.182 2.021 1.00 92.38 78 PHE A N 1
ATOM 556 C CA . PHE A 1 78 ? -13.858 -6.432 3.218 1.00 92.38 78 PHE A CA 1
ATOM 557 C C . PHE A 1 78 ? -14.934 -6.391 4.316 1.00 92.38 78 PHE A C 1
ATOM 559 O O . PHE A 1 78 ? -14.736 -5.705 5.319 1.00 92.38 78 PHE A O 1
ATOM 566 N N . ASP A 1 79 ? -16.047 -7.122 4.178 1.00 91.62 79 ASP A N 1
ATOM 567 C CA . ASP A 1 79 ? -17.154 -7.096 5.151 1.00 91.62 79 ASP A CA 1
ATOM 568 C C . ASP A 1 79 ? -16.688 -7.516 6.553 1.00 91.62 79 ASP A C 1
ATOM 570 O O . ASP A 1 79 ? -17.061 -6.908 7.558 1.00 91.62 79 ASP A O 1
ATOM 574 N N . SER A 1 80 ? -15.771 -8.485 6.626 1.00 90.31 80 SER A N 1
ATOM 575 C CA . SER A 1 80 ? -15.196 -8.956 7.889 1.00 90.31 80 SER A CA 1
ATOM 576 C C . SER A 1 80 ? -14.411 -7.878 8.643 1.00 90.31 80 SER A C 1
ATOM 578 O O . SER A 1 80 ? -14.346 -7.934 9.872 1.00 90.31 80 SER A O 1
ATOM 580 N N . MET A 1 81 ? -13.844 -6.881 7.951 1.00 89.38 81 MET A N 1
ATOM 581 C CA . MET A 1 81 ? -13.164 -5.757 8.606 1.00 89.38 81 MET A CA 1
ATOM 582 C C . MET A 1 81 ? -14.157 -4.857 9.340 1.00 89.38 81 MET A C 1
ATOM 584 O O . MET A 1 81 ? -13.849 -4.330 10.410 1.00 89.38 81 MET A O 1
ATOM 588 N N . VAL A 1 82 ? -15.351 -4.693 8.766 1.00 85.56 82 VAL A N 1
ATOM 589 C CA . VAL A 1 82 ? -16.435 -3.883 9.330 1.00 85.56 82 VAL A CA 1
ATOM 590 C C . VAL A 1 82 ? -17.117 -4.630 10.471 1.00 85.56 82 VAL A C 1
ATOM 592 O O . VAL A 1 82 ? -17.278 -4.070 11.554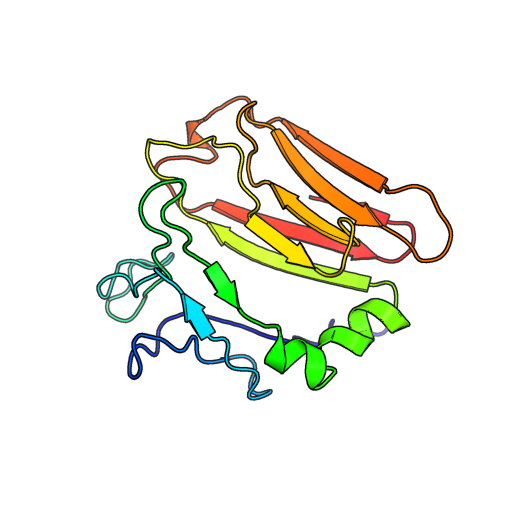 1.00 85.56 82 VAL A O 1
ATOM 595 N N . ASP A 1 83 ? -17.470 -5.897 10.249 1.00 88.75 83 ASP A N 1
ATOM 596 C CA . ASP A 1 83 ? -18.203 -6.720 11.215 1.00 88.75 83 ASP A CA 1
ATOM 597 C C . ASP A 1 83 ? -17.413 -6.961 12.507 1.00 88.75 83 ASP A C 1
ATOM 599 O O . ASP A 1 83 ? -17.998 -7.009 13.591 1.00 88.75 83 ASP A O 1
ATOM 603 N N . ASN A 1 84 ? -16.086 -7.086 12.401 1.00 88.38 84 ASN A N 1
ATOM 604 C CA . ASN A 1 84 ? -15.212 -7.351 13.544 1.00 88.38 84 ASN A CA 1
ATOM 605 C C . ASN A 1 84 ? -14.534 -6.093 14.115 1.00 88.38 84 ASN A C 1
ATOM 607 O O . ASN A 1 84 ? -13.820 -6.202 15.106 1.00 88.38 84 ASN A O 1
ATOM 611 N N . ASP A 1 85 ? -14.711 -4.914 13.501 1.00 87.56 85 ASP A N 1
ATOM 612 C CA . ASP A 1 85 ? -13.948 -3.687 13.816 1.00 87.56 85 ASP A CA 1
ATOM 613 C C . ASP A 1 85 ? -12.421 -3.934 13.876 1.00 87.56 85 ASP A C 1
ATOM 615 O O . ASP A 1 85 ? -11.703 -3.398 14.726 1.00 87.56 85 ASP A O 1
ATOM 619 N N . GLN A 1 86 ? -11.919 -4.788 12.979 1.00 89.75 86 GLN A N 1
ATOM 620 C CA . GLN A 1 86 ? -10.550 -5.305 12.973 1.00 89.75 86 GLN A CA 1
ATOM 621 C C . GLN A 1 86 ? -9.976 -5.291 11.557 1.00 89.75 86 GLN A C 1
ATOM 623 O O . GLN A 1 86 ? -10.570 -5.818 10.624 1.00 89.75 86 GLN A O 1
ATOM 628 N N . ALA A 1 87 ? -8.785 -4.725 11.388 1.00 91.69 87 ALA A N 1
ATOM 629 C CA . ALA A 1 87 ? -8.079 -4.717 10.116 1.00 91.69 87 ALA A CA 1
ATOM 630 C C . ALA A 1 87 ? -6.568 -4.653 10.327 1.00 91.69 87 ALA A C 1
ATOM 632 O O . ALA A 1 87 ? -6.070 -3.909 11.171 1.00 91.69 87 ALA A O 1
ATOM 633 N N . THR A 1 88 ? -5.824 -5.388 9.505 1.00 95.00 88 THR A N 1
ATOM 634 C CA . THR A 1 88 ? -4.384 -5.178 9.339 1.00 95.00 88 THR A CA 1
ATOM 635 C C . THR A 1 88 ? -4.091 -4.925 7.872 1.00 95.00 88 THR A C 1
ATOM 637 O O . THR A 1 88 ? -4.436 -5.744 7.026 1.00 95.00 88 THR A O 1
ATOM 640 N N . ILE A 1 89 ? -3.440 -3.802 7.576 1.00 96.56 89 ILE A N 1
ATOM 641 C CA . ILE A 1 89 ? -2.956 -3.473 6.234 1.00 96.56 89 ILE A CA 1
ATOM 642 C C . ILE A 1 89 ? -1.443 -3.370 6.315 1.00 96.56 89 ILE A C 1
ATOM 644 O O . ILE A 1 89 ? -0.914 -2.553 7.069 1.00 96.56 89 ILE A O 1
ATOM 648 N N . ALA A 1 90 ? -0.748 -4.203 5.548 1.00 97.31 90 ALA A N 1
ATOM 649 C CA . ALA A 1 90 ? 0.702 -4.209 5.490 1.00 97.31 90 ALA A CA 1
ATOM 650 C C . ALA A 1 90 ? 1.179 -4.227 4.042 1.00 97.31 90 ALA A C 1
ATOM 652 O O . ALA A 1 90 ? 0.607 -4.918 3.201 1.00 97.31 90 ALA A O 1
ATOM 653 N N . PHE A 1 91 ? 2.221 -3.455 3.761 1.00 97.88 91 PHE A N 1
ATOM 654 C CA . PHE A 1 91 ? 2.819 -3.369 2.436 1.00 97.88 91 PHE A CA 1
ATOM 655 C C . PHE A 1 91 ? 4.258 -2.873 2.532 1.00 97.88 91 PHE A C 1
ATOM 657 O O . PHE A 1 91 ? 4.666 -2.214 3.494 1.00 97.88 91 PHE A O 1
ATOM 664 N N . TRP A 1 92 ? 5.021 -3.170 1.488 1.00 97.94 92 TRP A N 1
ATOM 665 C CA . TRP A 1 92 ? 6.293 -2.519 1.231 1.00 97.94 92 TRP A CA 1
ATOM 666 C C . TRP A 1 92 ? 6.077 -1.319 0.313 1.00 97.94 92 TRP A C 1
ATOM 668 O O . TRP A 1 92 ? 5.351 -1.417 -0.672 1.00 97.94 92 TRP A O 1
ATOM 678 N N . LEU A 1 93 ? 6.724 -0.198 0.623 1.00 96.69 93 LEU A N 1
ATOM 679 C CA . LEU A 1 93 ? 6.697 1.013 -0.192 1.00 96.69 93 LEU A CA 1
ATOM 680 C C . LEU A 1 93 ? 8.123 1.510 -0.424 1.00 96.69 93 LEU A C 1
ATOM 682 O O . LEU A 1 93 ? 8.905 1.636 0.523 1.00 96.69 93 LEU A O 1
ATOM 686 N N . TYR A 1 94 ? 8.452 1.795 -1.681 1.00 96.94 94 TYR A N 1
ATOM 687 C CA . TYR A 1 94 ? 9.688 2.465 -2.064 1.00 96.94 94 TYR A CA 1
ATOM 688 C C . TYR A 1 94 ? 9.383 3.938 -2.331 1.00 96.94 94 TYR A C 1
ATOM 690 O O . TYR A 1 94 ? 8.686 4.267 -3.289 1.00 96.94 94 TYR A O 1
ATOM 698 N N . GLY A 1 95 ? 9.891 4.838 -1.491 1.00 94.75 95 GLY A N 1
ATOM 699 C CA . GLY A 1 95 ? 9.779 6.270 -1.749 1.00 94.75 95 GLY A CA 1
ATOM 700 C C . GLY A 1 95 ? 10.862 6.742 -2.712 1.00 94.75 95 GLY A C 1
ATOM 701 O O . GLY A 1 95 ? 12.044 6.509 -2.471 1.00 94.75 95 GLY A O 1
ATOM 702 N N . ASN A 1 96 ? 10.476 7.422 -3.789 1.00 91.94 96 ASN A N 1
ATOM 703 C CA . ASN A 1 96 ? 11.424 8.086 -4.685 1.00 91.94 96 ASN A CA 1
ATOM 704 C C . ASN A 1 96 ? 11.968 9.393 -4.062 1.00 91.94 96 ASN A C 1
ATOM 706 O O . ASN A 1 96 ? 11.628 9.757 -2.931 1.00 91.94 96 ASN A O 1
ATOM 710 N N . ASP A 1 97 ? 12.799 10.114 -4.814 1.00 91.50 97 ASP A N 1
ATOM 711 C CA . ASP A 1 97 ? 13.415 11.377 -4.381 1.00 91.50 97 ASP A CA 1
ATOM 712 C C . ASP A 1 97 ? 12.408 12.534 -4.209 1.00 91.50 97 ASP A C 1
ATOM 714 O O . ASP A 1 97 ? 12.757 13.577 -3.657 1.00 91.50 97 ASP A O 1
ATOM 718 N N . GLU A 1 98 ? 11.161 12.378 -4.672 1.00 92.62 98 GLU A N 1
ATOM 719 C CA . GLU A 1 98 ? 10.098 13.371 -4.471 1.00 92.62 98 GLU A CA 1
ATOM 720 C C . GLU A 1 98 ? 9.460 13.253 -3.078 1.00 92.62 98 GLU A C 1
ATOM 722 O O . GLU A 1 98 ? 8.799 14.192 -2.635 1.00 92.62 98 GLU A O 1
ATOM 727 N N . GLN A 1 99 ? 9.650 12.131 -2.368 1.00 93.62 99 GLN A N 1
ATOM 728 C CA . GLN A 1 99 ? 9.076 11.930 -1.036 1.00 93.62 99 GLN A CA 1
ATOM 729 C C . GLN A 1 99 ? 9.724 12.842 0.029 1.00 93.62 99 GLN A C 1
ATOM 731 O O . GLN A 1 99 ? 10.943 13.019 0.039 1.00 93.62 99 GLN A O 1
ATOM 736 N N . PRO A 1 100 ? 8.939 13.364 0.993 1.00 94.62 100 PRO A N 1
ATOM 737 C CA . PRO A 1 100 ? 7.531 13.067 1.210 1.00 94.62 100 PRO A CA 1
ATOM 738 C C . PRO A 1 100 ? 6.603 14.017 0.441 1.00 94.62 100 PRO A C 1
ATOM 740 O O . PRO A 1 100 ? 6.856 15.218 0.338 1.00 94.62 100 PRO A O 1
ATOM 743 N N . VAL A 1 101 ? 5.467 13.495 -0.020 1.00 94.00 101 VAL A N 1
ATOM 744 C CA . VAL A 1 101 ? 4.416 14.288 -0.678 1.00 94.00 101 VAL A CA 1
ATOM 745 C C . VAL A 1 101 ? 3.062 14.138 0.005 1.00 94.00 101 VAL A C 1
ATOM 747 O O . VAL A 1 101 ? 2.782 13.201 0.748 1.00 94.00 101 VAL A O 1
ATOM 750 N N . SER A 1 102 ? 2.185 15.099 -0.262 1.00 95.12 102 SER A N 1
ATOM 751 C CA . SER A 1 102 ? 0.816 15.118 0.241 1.00 95.12 102 SER A CA 1
ATOM 752 C C . SER A 1 102 ? -0.084 14.157 -0.549 1.00 95.12 102 SER A C 1
ATOM 754 O O . SER A 1 102 ? -0.836 14.595 -1.419 1.00 95.12 102 SER A O 1
ATOM 756 N N . GLN A 1 103 ? -0.007 12.856 -0.249 1.00 92.69 103 GLN A N 1
ATOM 757 C CA . GLN A 1 103 ? -0.772 11.795 -0.921 1.00 92.69 103 GLN A CA 1
ATOM 758 C C . GLN A 1 103 ? -1.377 10.771 0.044 1.00 92.69 103 GLN A C 1
ATOM 760 O O . GLN A 1 103 ? -0.896 10.599 1.163 1.00 92.69 103 GLN A O 1
ATOM 765 N N . TRP A 1 104 ? -2.418 10.066 -0.398 1.00 94.31 104 TRP A N 1
ATOM 766 C CA . TRP A 1 104 ? -2.894 8.847 0.261 1.00 94.31 104 TRP A CA 1
ATOM 767 C C . TRP A 1 104 ? -2.033 7.661 -0.157 1.00 94.31 104 TRP A C 1
AT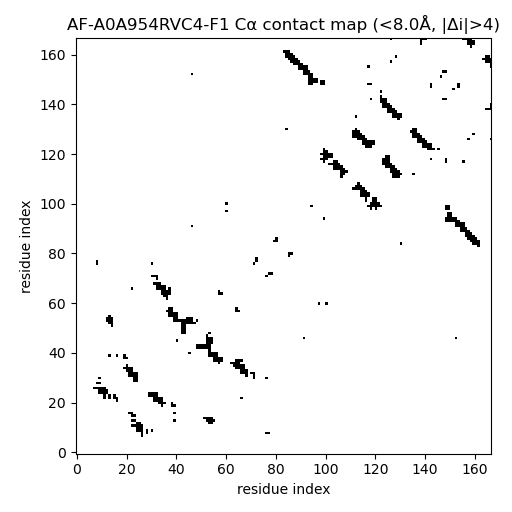OM 769 O O . TRP A 1 104 ? -1.684 7.542 -1.326 1.00 94.31 104 TRP A O 1
ATOM 779 N N . THR A 1 105 ? -1.724 6.779 0.788 1.00 95.69 105 THR A N 1
ATOM 780 C CA . THR A 1 105 ? -1.071 5.498 0.491 1.00 95.69 105 THR A CA 1
ATOM 781 C C . THR A 1 105 ? -2.103 4.388 0.305 1.00 95.69 105 THR A C 1
ATOM 783 O O . THR A 1 105 ? -1.966 3.564 -0.589 1.00 95.69 105 THR A O 1
ATOM 786 N N . PHE A 1 106 ? -3.173 4.404 1.101 1.00 95.62 106 PHE A N 1
ATOM 787 C CA . PHE A 1 106 ? -4.404 3.649 0.858 1.00 95.62 106 PHE A CA 1
ATOM 788 C C . PHE A 1 106 ? -5.587 4.367 1.514 1.00 95.62 106 PHE A C 1
ATOM 790 O O . PHE A 1 106 ? -5.394 5.228 2.383 1.00 95.62 106 PHE A O 1
ATOM 797 N N . TYR A 1 107 ? -6.807 4.002 1.118 1.00 92.88 107 TYR A N 1
ATOM 798 C CA . TYR A 1 107 ? -8.033 4.614 1.622 1.00 92.88 107 TYR A CA 1
ATOM 799 C C . TYR A 1 107 ? -9.274 3.728 1.385 1.00 92.88 107 TYR A C 1
ATOM 801 O O . TYR A 1 107 ? -9.414 3.157 0.308 1.00 92.88 107 TYR A O 1
ATOM 809 N N . PHE A 1 108 ? -10.192 3.675 2.358 1.00 90.06 108 PHE A N 1
ATOM 810 C CA . PHE A 1 108 ? -11.487 2.980 2.306 1.00 90.06 108 PHE A CA 1
ATOM 811 C C . PHE A 1 108 ? -12.655 3.894 2.738 1.00 90.06 108 PHE A C 1
ATOM 813 O O . PHE A 1 108 ? -12.520 4.704 3.665 1.00 90.06 108 PHE A O 1
ATOM 820 N N . GLY A 1 109 ? -13.822 3.683 2.108 1.00 80.31 109 GLY A N 1
ATOM 821 C CA . GLY A 1 109 ? -15.126 4.281 2.454 1.00 80.31 109 GLY A CA 1
ATOM 822 C C . GLY A 1 109 ? -15.305 5.744 2.025 1.00 80.31 109 GLY A C 1
ATOM 823 O O . GLY A 1 109 ? -14.369 6.355 1.536 1.00 80.31 109 GLY A O 1
ATOM 824 N N . PRO A 1 110 ? -16.478 6.379 2.173 1.00 71.69 110 PRO A N 1
ATOM 825 C CA . PRO A 1 110 ? -16.562 7.841 2.196 1.00 71.69 110 PRO A CA 1
ATOM 826 C C . PRO A 1 110 ? -16.050 8.372 3.553 1.00 71.69 110 PRO A C 1
ATOM 828 O O . PRO A 1 110 ? -16.261 7.741 4.581 1.00 71.69 110 PRO A O 1
ATOM 831 N N . ASP A 1 111 ? -15.383 9.528 3.574 1.00 70.00 111 ASP A N 1
ATOM 832 C CA . ASP A 1 111 ? -14.961 10.248 4.793 1.00 70.00 111 ASP A CA 1
ATOM 833 C C . ASP A 1 111 ? -13.846 9.630 5.675 1.00 70.00 111 ASP A C 1
ATOM 835 O O . ASP A 1 111 ? -13.831 9.836 6.891 1.00 70.00 111 ASP A O 1
ATOM 839 N N . ARG A 1 112 ? -12.829 8.981 5.081 1.00 76.44 112 ARG A N 1
ATOM 840 C CA . ARG A 1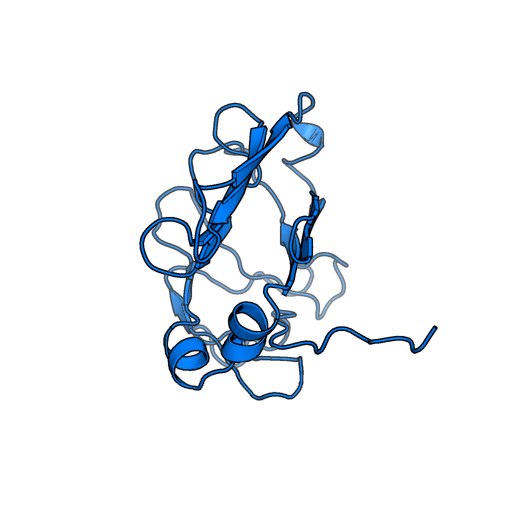 112 ? -11.620 8.487 5.798 1.00 76.44 112 ARG A CA 1
ATOM 841 C C . ARG A 1 112 ? -11.935 7.427 6.855 1.00 76.44 112 ARG A C 1
ATOM 843 O O . ARG A 1 112 ? -11.459 7.517 7.986 1.00 76.44 112 ARG A O 1
ATOM 850 N N . GLN A 1 113 ? -12.722 6.418 6.478 1.00 85.69 113 GLN A N 1
ATOM 851 C CA . GLN A 1 113 ? -13.061 5.319 7.387 1.00 85.69 113 GLN A CA 1
ATOM 852 C C . GLN A 1 113 ? -11.836 4.500 7.782 1.00 85.69 113 GLN A C 1
ATOM 854 O O . GLN A 1 113 ? -11.689 4.122 8.940 1.00 85.69 113 GLN A O 1
ATOM 859 N N . LEU A 1 114 ? -10.935 4.282 6.832 1.00 90.75 114 LEU A N 1
ATOM 860 C CA . LEU A 1 114 ? -9.645 3.654 7.064 1.00 90.75 114 LEU A CA 1
ATOM 861 C C . LEU A 1 114 ? -8.686 4.175 5.997 1.00 90.75 114 LEU A C 1
ATOM 863 O O . LEU A 1 114 ? -8.982 4.071 4.811 1.00 90.75 114 LEU A O 1
ATOM 867 N N . GLY A 1 115 ? -7.561 4.765 6.371 1.00 94.50 115 GLY A N 1
ATOM 868 C CA . GLY A 1 115 ? -6.631 5.305 5.381 1.00 94.50 115 GLY A CA 1
ATOM 869 C C . GLY A 1 115 ? -5.313 5.742 5.984 1.00 94.50 115 GLY A C 1
ATOM 870 O O . GLY A 1 115 ? -5.219 5.973 7.188 1.00 94.50 115 GLY A O 1
ATOM 871 N N . SER A 1 116 ? -4.284 5.875 5.155 1.00 96.12 116 SER A N 1
ATOM 872 C CA . SER A 1 116 ? -2.973 6.309 5.634 1.00 96.12 116 SER A CA 1
ATOM 873 C C . SER A 1 116 ? -2.248 7.262 4.694 1.00 96.12 116 SER A C 1
ATOM 875 O O . SER A 1 116 ? -2.519 7.346 3.493 1.00 96.12 116 SER A O 1
ATOM 877 N N . HIS A 1 117 ? -1.281 7.962 5.283 1.00 95.69 117 HIS A N 1
ATOM 878 C CA . HIS A 1 117 ? -0.241 8.709 4.587 1.00 95.69 117 HIS A CA 1
ATOM 879 C C . HIS A 1 117 ? 1.118 8.151 5.030 1.00 95.69 117 HIS A C 1
ATOM 881 O O . HIS A 1 117 ? 1.351 8.065 6.238 1.00 95.69 117 HIS A O 1
ATOM 887 N N . ALA A 1 118 ? 2.009 7.798 4.099 1.00 95.12 118 ALA A N 1
ATOM 888 C CA . ALA A 1 118 ? 3.283 7.134 4.403 1.00 95.12 118 ALA A CA 1
ATOM 889 C C . ALA A 1 118 ? 4.499 7.714 3.638 1.00 95.12 118 ALA A C 1
ATOM 891 O O . ALA A 1 118 ? 4.919 7.136 2.636 1.00 95.12 118 ALA A O 1
ATOM 892 N N . PRO A 1 119 ? 5.119 8.806 4.125 1.00 95.19 119 PRO A N 1
ATOM 893 C CA . PRO A 1 119 ? 4.573 9.826 5.019 1.00 95.19 119 PRO A CA 1
ATOM 894 C C . PRO A 1 119 ? 3.847 10.934 4.231 1.00 95.19 119 PRO A C 1
ATOM 896 O O . PRO A 1 119 ? 3.956 11.032 3.013 1.00 95.19 119 PRO A O 1
ATOM 899 N N . TRP A 1 120 ? 3.112 11.797 4.934 1.00 96.31 120 TRP A N 1
ATOM 900 C CA . TRP A 1 120 ? 2.587 13.048 4.373 1.00 96.31 120 TRP A CA 1
ATOM 901 C C . TRP A 1 120 ? 3.707 14.079 4.161 1.00 96.31 120 TRP A C 1
ATOM 903 O O . TRP A 1 120 ? 4.800 13.917 4.697 1.00 96.31 120 TRP A O 1
ATOM 913 N N . GLY A 1 121 ? 3.436 15.178 3.446 1.00 95.12 121 GLY A N 1
ATOM 914 C CA . GLY A 1 121 ? 4.432 16.197 3.069 1.00 95.12 121 GLY A CA 1
ATOM 915 C C . GLY A 1 121 ? 5.176 16.902 4.218 1.00 95.12 121 GLY A C 1
ATOM 916 O O . GLY A 1 121 ? 6.100 17.668 3.964 1.00 95.12 121 GLY A O 1
ATOM 917 N N . ASP A 1 122 ? 4.807 16.661 5.477 1.00 95.38 122 ASP A N 1
ATOM 918 C CA . ASP A 1 122 ? 5.526 17.114 6.675 1.00 95.38 122 ASP A CA 1
ATOM 919 C C . ASP A 1 122 ? 6.451 16.034 7.284 1.00 95.38 122 ASP A C 1
ATOM 921 O O . ASP A 1 122 ? 7.009 16.225 8.366 1.00 95.38 122 ASP A O 1
ATOM 925 N N . GLY A 1 123 ? 6.605 14.888 6.613 1.00 95.75 123 GLY A N 1
ATOM 926 C CA . GLY A 1 123 ? 7.369 13.734 7.093 1.00 95.75 123 GLY A CA 1
ATOM 927 C C . GLY A 1 123 ? 6.629 12.888 8.134 1.00 95.75 123 GLY A C 1
ATOM 928 O O . GLY A 1 123 ? 7.228 12.001 8.747 1.00 95.75 123 GLY A O 1
ATOM 929 N N . THR A 1 124 ? 5.338 13.137 8.366 1.00 97.44 124 THR A N 1
ATOM 930 C CA . THR A 1 124 ? 4.550 12.402 9.358 1.00 97.44 124 THR A CA 1
ATOM 931 C C . THR A 1 124 ? 3.749 11.276 8.715 1.00 97.44 124 THR A C 1
ATOM 933 O O . THR A 1 124 ? 2.979 11.493 7.780 1.00 97.44 124 THR A O 1
ATOM 936 N N . VAL A 1 125 ? 3.896 10.058 9.241 1.00 97.31 125 VAL A N 1
ATOM 937 C CA . VAL A 1 125 ? 2.997 8.947 8.918 1.00 97.31 125 VAL A CA 1
ATOM 938 C C . VAL A 1 125 ? 1.708 9.140 9.698 1.00 97.31 125 VAL A C 1
ATOM 940 O O . VAL A 1 125 ? 1.740 9.312 10.918 1.00 97.31 125 VAL A O 1
ATOM 943 N N . TYR A 1 126 ? 0.582 9.093 9.001 1.00 96.31 126 TYR A N 1
ATOM 944 C CA . TYR A 1 126 ? -0.745 9.188 9.597 1.00 96.31 126 TYR A CA 1
ATOM 945 C C . TYR A 1 126 ? -1.516 7.906 9.338 1.00 96.31 126 TYR A C 1
ATOM 947 O O . TYR A 1 126 ? -1.441 7.352 8.243 1.00 96.31 126 TYR A O 1
ATOM 955 N N . PHE A 1 127 ? -2.289 7.483 10.332 1.00 95.56 127 PHE A N 1
ATOM 956 C CA . PHE A 1 127 ? -3.285 6.435 10.184 1.00 95.56 127 PHE A CA 1
ATOM 957 C C . PHE A 1 127 ? -4.623 6.977 10.671 1.00 95.56 127 PHE A C 1
ATOM 959 O O . PHE A 1 127 ? -4.780 7.309 11.849 1.00 95.56 127 PHE A O 1
ATOM 966 N N . ASP A 1 128 ? -5.539 7.145 9.725 1.00 92.06 128 ASP A N 1
ATOM 967 C CA . ASP A 1 128 ? -6.915 7.550 9.946 1.00 92.06 128 ASP A CA 1
ATOM 968 C C . ASP A 1 128 ? -7.783 6.308 10.095 1.00 92.06 128 ASP A C 1
ATOM 970 O O . ASP A 1 128 ? -7.822 5.460 9.203 1.00 92.06 128 ASP A O 1
ATOM 974 N N . VAL A 1 129 ? -8.503 6.233 11.209 1.00 88.38 129 VAL A N 1
ATOM 975 C CA . VAL A 1 129 ? -9.539 5.233 11.437 1.00 88.38 129 VAL A CA 1
ATOM 976 C C . VAL A 1 129 ? -10.793 5.946 11.924 1.00 88.38 129 VAL A C 1
ATOM 978 O O . VAL A 1 129 ? -10.778 6.644 12.941 1.00 88.38 129 VAL A O 1
ATOM 981 N N . ALA A 1 130 ? -11.897 5.785 11.210 1.00 78.69 130 ALA A N 1
ATOM 982 C CA . ALA A 1 130 ? -13.214 6.109 11.734 1.00 78.69 130 ALA A CA 1
ATOM 983 C C . ALA A 1 130 ? -13.828 4.852 12.364 1.00 78.69 130 ALA A C 1
ATOM 985 O O . ALA A 1 130 ? -13.538 3.731 11.960 1.00 78.69 130 ALA A O 1
ATOM 986 N N . GLY A 1 131 ? -14.683 5.042 13.366 1.00 63.88 131 GLY A N 1
ATOM 987 C CA . GLY A 1 131 ? -15.459 3.965 13.981 1.00 63.88 131 GLY A CA 1
ATOM 988 C C . GLY A 1 131 ? -16.952 4.238 13.857 1.00 63.88 131 GLY A C 1
ATOM 989 O O . GLY A 1 131 ? -17.368 5.386 13.696 1.00 63.88 131 GLY A O 1
ATOM 990 N N . CYS A 1 132 ? -17.776 3.197 13.985 1.00 58.97 132 CYS A N 1
ATOM 991 C CA . CYS A 1 132 ? -19.219 3.266 13.731 1.00 58.97 132 CYS A CA 1
ATOM 992 C C . CYS A 1 132 ? -20.016 4.202 14.665 1.00 58.97 132 CYS A C 1
ATOM 994 O O . CYS A 1 132 ? -21.205 4.404 14.436 1.00 58.97 132 CYS A O 1
ATOM 996 N N . CYS A 1 133 ? -19.415 4.772 15.716 1.00 55.38 133 CYS A N 1
ATOM 997 C CA . CYS A 1 133 ? -20.123 5.538 16.752 1.00 55.38 133 CYS A CA 1
ATOM 998 C C . CYS A 1 133 ? -19.262 6.619 17.452 1.00 55.38 133 CYS A C 1
ATOM 1000 O O . CYS A 1 133 ? -19.628 7.079 18.535 1.00 55.38 133 CYS A O 1
ATOM 1002 N N . GLY A 1 134 ? -18.113 7.020 16.893 1.00 58.88 134 GLY A N 1
ATOM 1003 C CA . GLY A 1 134 ? -17.165 7.940 17.545 1.00 58.88 134 GLY A CA 1
ATOM 1004 C C . GLY A 1 134 ? -16.544 8.966 16.596 1.00 58.88 134 GLY A C 1
ATOM 1005 O O . GLY A 1 134 ? -16.707 8.881 15.385 1.00 58.88 134 GLY A O 1
ATOM 1006 N N . ALA A 1 135 ? -15.831 9.953 17.147 1.00 62.28 135 ALA A N 1
ATOM 1007 C CA . ALA A 1 135 ? -15.038 10.875 16.333 1.00 62.28 135 ALA A CA 1
ATOM 1008 C C . ALA A 1 135 ? -13.897 10.122 15.628 1.00 62.28 135 ALA A C 1
ATOM 1010 O O . ALA A 1 135 ? -13.337 9.195 16.215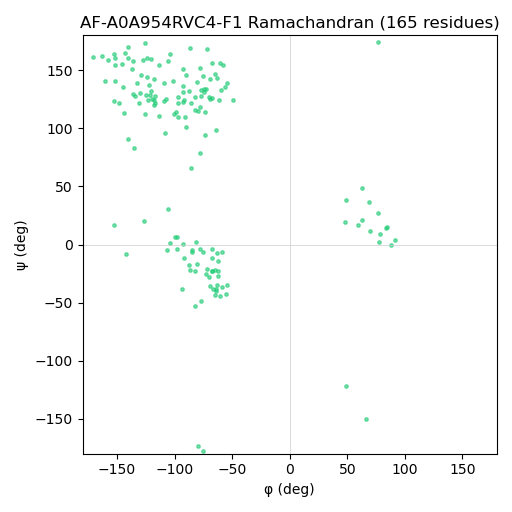 1.00 62.28 135 ALA A O 1
ATOM 1011 N N . ASN A 1 136 ? -13.533 10.550 14.414 1.00 66.00 136 ASN A N 1
ATOM 1012 C CA . ASN A 1 136 ? -12.385 10.009 13.681 1.00 66.00 136 ASN A CA 1
ATOM 1013 C C . ASN A 1 136 ? -11.142 9.985 14.582 1.00 66.00 136 ASN A C 1
ATOM 1015 O O . ASN A 1 136 ? -10.748 11.014 15.142 1.00 66.00 136 ASN A O 1
ATOM 1019 N N . GLN A 1 137 ? -10.535 8.808 14.718 1.00 80.12 137 GLN A N 1
ATOM 1020 C CA . GLN A 1 137 ? -9.321 8.596 15.486 1.00 80.12 137 GLN A CA 1
ATOM 1021 C C . GLN A 1 137 ? -8.142 8.573 14.523 1.00 80.12 137 GLN A C 1
ATOM 1023 O O . GLN A 1 137 ? -8.012 7.700 13.671 1.00 80.12 137 GLN A O 1
ATOM 1028 N N . ARG A 1 138 ? -7.274 9.573 14.655 1.00 90.19 138 ARG A N 1
ATOM 1029 C CA . ARG A 1 138 ? -6.014 9.650 13.923 1.00 90.19 138 ARG A CA 1
ATOM 1030 C C . ARG A 1 138 ? -4.873 9.407 14.890 1.00 90.19 138 ARG A C 1
ATOM 1032 O O . ARG A 1 138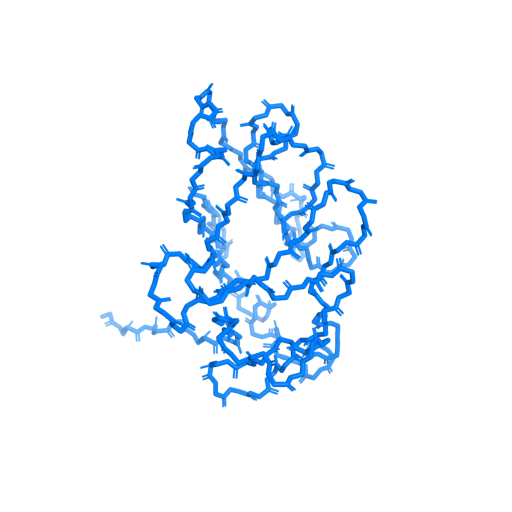 ? -4.710 10.169 15.844 1.00 90.19 138 ARG A O 1
ATOM 1039 N N . ILE A 1 139 ? -4.040 8.419 14.592 1.00 93.50 139 ILE A N 1
ATOM 1040 C CA . ILE A 1 139 ? -2.717 8.295 15.206 1.00 93.50 139 ILE A CA 1
ATOM 1041 C C . ILE A 1 139 ? -1.645 8.697 14.198 1.00 93.50 139 ILE A C 1
ATOM 1043 O O . ILE A 1 139 ? -1.885 8.750 12.990 1.00 93.50 139 ILE A O 1
ATOM 1047 N N . ASN A 1 140 ? -0.474 9.073 14.699 1.00 95.50 140 ASN A N 1
ATOM 1048 C CA . ASN A 1 140 ? 0.599 9.566 13.855 1.00 95.50 140 ASN A CA 1
ATOM 1049 C C . ASN A 1 140 ? 1.978 9.290 14.441 1.00 95.50 140 ASN A C 1
ATOM 1051 O O . ASN A 1 140 ? 2.140 9.158 15.655 1.00 95.50 140 ASN A O 1
ATOM 1055 N N . LYS A 1 141 ? 2.964 9.217 13.548 1.00 95.69 141 LYS A N 1
ATOM 1056 C CA . LYS A 1 141 ? 4.372 9.003 13.872 1.00 95.69 141 LYS A CA 1
ATOM 1057 C C . LYS A 1 141 ? 5.230 9.809 12.907 1.00 95.69 141 LYS A C 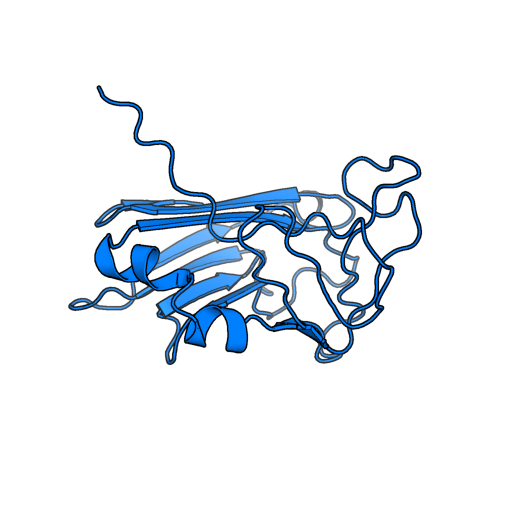1
ATOM 1059 O O . LYS A 1 141 ? 5.255 9.534 11.711 1.00 95.69 141 LYS A O 1
ATOM 1064 N N . ASN A 1 142 ? 5.923 10.818 13.423 1.00 96.38 142 ASN A N 1
ATOM 1065 C CA . ASN A 1 142 ? 6.851 11.598 12.615 1.00 96.38 142 ASN A CA 1
ATOM 1066 C C . ASN A 1 142 ? 8.116 10.785 12.310 1.00 96.38 142 ASN A C 1
ATOM 1068 O O . ASN A 1 142 ? 8.687 10.166 13.213 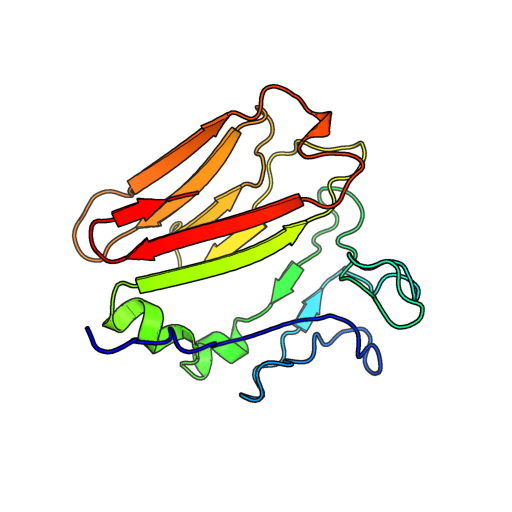1.00 96.38 142 ASN A O 1
ATOM 1072 N N . ILE A 1 143 ? 8.546 10.800 11.050 1.00 94.06 143 ILE A N 1
ATOM 1073 C CA . ILE A 1 143 ? 9.811 10.216 10.613 1.00 94.06 143 ILE A CA 1
ATOM 1074 C C . ILE A 1 143 ? 10.761 11.368 10.283 1.00 94.06 143 ILE A C 1
ATOM 1076 O O . ILE A 1 143 ? 10.731 11.935 9.195 1.00 94.06 143 ILE A O 1
ATOM 1080 N N . ALA A 1 144 ? 11.600 11.730 11.253 1.00 90.88 144 ALA A N 1
ATOM 1081 C CA . ALA A 1 144 ? 12.499 12.877 11.128 1.00 90.88 144 ALA A CA 1
ATOM 1082 C C . ALA A 1 144 ? 13.646 12.650 10.125 1.00 90.88 144 ALA A C 1
ATOM 1084 O O . ALA A 1 144 ? 14.161 13.609 9.555 1.00 90.88 144 ALA A O 1
ATOM 1085 N N . ASP A 1 145 ? 14.061 11.398 9.930 1.00 92.69 145 ASP A N 1
ATOM 1086 C CA . ASP A 1 145 ? 15.127 11.022 9.003 1.00 92.69 145 ASP A CA 1
ATOM 1087 C C . ASP A 1 145 ? 14.521 10.555 7.676 1.00 92.69 145 ASP A C 1
ATOM 1089 O O . ASP A 1 145 ? 13.911 9.488 7.608 1.00 92.69 145 ASP A O 1
ATOM 1093 N N . SER A 1 146 ? 14.693 11.352 6.620 1.00 89.81 146 SER A N 1
ATOM 1094 C CA . SER A 1 146 ? 14.124 11.059 5.302 1.00 89.81 146 SER A CA 1
ATOM 1095 C C . SER A 1 146 ? 14.687 9.807 4.646 1.00 89.81 146 SER A C 1
ATOM 1097 O O . SER A 1 146 ? 14.008 9.198 3.818 1.00 89.81 146 SER A O 1
ATOM 1099 N N . SER A 1 147 ? 15.879 9.359 5.056 1.00 89.06 147 SER A N 1
ATOM 1100 C CA . SER A 1 147 ? 16.421 8.091 4.570 1.00 89.06 147 SER A CA 1
ATOM 1101 C C . SER A 1 147 ? 15.533 6.908 4.961 1.00 89.06 147 SER A C 1
ATOM 1103 O O . SER A 1 147 ? 15.532 5.900 4.270 1.00 89.06 147 SER A O 1
ATOM 1105 N N . LEU A 1 148 ? 14.708 7.032 6.007 1.00 89.50 148 LEU A N 1
ATOM 1106 C CA . LEU A 1 148 ? 13.787 5.988 6.467 1.00 89.50 148 LEU A CA 1
ATOM 1107 C C . LEU A 1 148 ? 12.474 5.908 5.667 1.00 89.50 148 LEU A C 1
ATOM 1109 O O . LEU A 1 148 ? 11.608 5.112 6.017 1.00 89.50 148 LEU A O 1
ATOM 1113 N N . TYR A 1 149 ? 12.287 6.727 4.628 1.00 90.94 149 TYR A N 1
ATOM 1114 C CA . TYR A 1 149 ? 11.132 6.609 3.726 1.00 90.94 149 TYR A CA 1
ATOM 1115 C C . TYR A 1 149 ? 11.441 6.884 2.252 1.00 90.94 149 TYR A C 1
ATOM 1117 O O . TYR A 1 149 ? 10.575 6.646 1.417 1.00 90.94 149 TYR A O 1
ATOM 1125 N N . SER A 1 150 ? 12.638 7.366 1.911 1.00 93.38 150 SER A N 1
ATOM 1126 C CA . SER A 1 150 ? 13.058 7.643 0.534 1.00 93.38 150 SER A CA 1
ATOM 1127 C C . SER A 1 150 ? 14.350 6.896 0.188 1.00 93.38 150 SER A C 1
ATOM 1129 O O . SER A 1 150 ? 15.220 6.704 1.039 1.00 93.38 150 SER A O 1
ATOM 1131 N N . GLY A 1 151 ? 14.460 6.439 -1.060 1.00 94.44 151 GLY A N 1
ATOM 1132 C CA . GLY A 1 151 ? 15.627 5.740 -1.602 1.00 94.44 151 GLY A CA 1
ATOM 1133 C C . GLY A 1 151 ? 15.751 4.266 -1.199 1.00 94.44 151 GLY A C 1
ATOM 1134 O O . GLY A 1 151 ? 16.720 3.608 -1.583 1.00 94.44 151 GLY A O 1
ATOM 1135 N N . GLN A 1 152 ? 14.789 3.720 -0.448 1.00 94.44 152 GLN A N 1
ATOM 1136 C CA . GLN A 1 152 ? 14.766 2.312 -0.050 1.00 94.44 152 GLN A CA 1
ATOM 1137 C C . GLN A 1 152 ? 13.346 1.779 0.180 1.00 94.44 152 GLN A C 1
ATOM 1139 O O . GLN A 1 152 ? 12.406 2.539 0.424 1.00 94.44 152 GLN A O 1
ATOM 1144 N N . TRP A 1 153 ? 13.217 0.450 0.141 1.00 96.88 153 TRP A N 1
ATOM 1145 C CA . TRP A 1 153 ? 12.005 -0.264 0.531 1.00 96.88 153 TRP A CA 1
ATOM 1146 C C . TRP A 1 153 ? 11.791 -0.183 2.041 1.00 96.88 153 TRP A C 1
ATOM 1148 O O . TRP A 1 153 ? 12.661 -0.572 2.818 1.00 96.88 153 TRP A O 1
ATOM 1158 N N . ASN A 1 154 ? 10.607 0.264 2.449 1.00 95.50 154 ASN A N 1
ATOM 1159 C CA . ASN A 1 154 ? 10.188 0.302 3.845 1.00 95.50 154 ASN A CA 1
ATOM 1160 C C . ASN A 1 154 ? 8.902 -0.497 4.024 1.00 95.50 154 ASN A C 1
ATOM 1162 O O . ASN A 1 154 ? 7.991 -0.407 3.202 1.00 95.50 154 ASN A O 1
ATOM 1166 N N . HIS A 1 155 ? 8.835 -1.280 5.097 1.00 96.19 155 HIS A N 1
ATOM 1167 C CA . HIS A 1 155 ? 7.645 -2.047 5.439 1.00 96.19 155 HIS A CA 1
ATOM 1168 C C . HIS A 1 155 ? 6.772 -1.245 6.397 1.00 96.19 155 HIS A C 1
ATOM 1170 O O . HIS A 1 155 ? 7.212 -0.893 7.495 1.00 96.19 155 HIS A O 1
ATOM 1176 N N . PHE A 1 156 ? 5.526 -1.011 6.003 1.00 96.50 156 PHE A N 1
ATOM 1177 C CA . PHE A 1 156 ? 4.516 -0.382 6.839 1.00 96.50 156 PHE A CA 1
ATOM 1178 C C . PHE A 1 156 ? 3.476 -1.418 7.244 1.00 96.50 156 PHE A C 1
ATOM 1180 O O . PHE A 1 156 ? 3.069 -2.245 6.430 1.00 96.50 156 PHE A O 1
ATOM 1187 N N . ALA A 1 157 ? 3.045 -1.365 8.501 1.00 96.75 157 ALA A N 1
ATOM 1188 C CA . ALA A 1 157 ? 1.946 -2.166 9.012 1.00 96.75 157 ALA A CA 1
ATOM 1189 C C . ALA A 1 157 ? 1.024 -1.268 9.832 1.00 96.75 157 ALA A C 1
ATOM 1191 O O . ALA A 1 157 ? 1.467 -0.570 10.737 1.00 96.75 157 ALA A O 1
ATOM 1192 N N . TYR A 1 158 ? -0.257 -1.298 9.505 1.00 96.25 158 TYR A N 1
ATOM 1193 C CA . TYR A 1 158 ? -1.303 -0.538 10.169 1.00 96.25 158 TYR A CA 1
ATOM 1194 C C . TYR A 1 158 ? -2.266 -1.532 10.787 1.00 96.25 158 TYR A C 1
ATOM 1196 O O . TYR A 1 158 ? -2.809 -2.375 10.074 1.00 96.25 158 TYR A O 1
ATOM 1204 N N . VAL A 1 159 ? -2.459 -1.450 12.101 1.00 94.31 159 VAL A N 1
ATOM 1205 C CA . VAL A 1 159 ? -3.306 -2.386 12.847 1.00 94.31 159 VAL A CA 1
ATOM 1206 C C . VAL A 1 159 ? -4.430 -1.617 13.509 1.00 94.31 159 VAL A C 1
ATOM 1208 O O . VAL A 1 159 ? -4.181 -0.681 14.268 1.00 94.31 159 VAL A O 1
ATOM 1211 N N . LYS A 1 160 ? -5.657 -2.041 13.240 1.00 90.50 160 LYS A N 1
ATOM 1212 C CA . LYS A 1 160 ? -6.878 -1.657 13.936 1.00 90.50 160 LYS A CA 1
ATOM 1213 C C . LYS A 1 160 ? -7.456 -2.924 14.559 1.00 90.50 160 LYS A C 1
ATOM 1215 O O . LYS A 1 160 ? -7.673 -3.908 13.860 1.00 90.50 160 LYS A O 1
ATOM 1220 N N . ASP A 1 161 ? -7.665 -2.893 15.865 1.00 90.44 161 ASP A N 1
ATOM 1221 C CA . ASP A 1 161 ? -8.266 -3.983 16.629 1.00 90.44 161 ASP A CA 1
ATOM 1222 C C . ASP A 1 161 ? -9.206 -3.391 17.672 1.00 90.44 161 ASP A C 1
ATOM 1224 O O . ASP A 1 161 ? -8.776 -2.993 18.756 1.00 90.44 161 ASP A O 1
ATOM 1228 N N . GLU A 1 162 ? -10.476 -3.230 17.301 1.00 86.88 162 GLU A N 1
ATOM 1229 C CA . GLU A 1 162 ? -11.481 -2.573 18.130 1.00 86.88 162 GLU A CA 1
ATOM 1230 C C . GLU A 1 162 ? -10.958 -1.221 18.668 1.00 86.88 162 GLU A C 1
ATOM 1232 O O . GLU A 1 162 ? -10.530 -0.345 17.922 1.00 86.88 162 GLU A O 1
ATOM 1237 N N . GLY A 1 163 ? -10.905 -1.017 19.986 1.00 84.12 163 GLY A N 1
ATOM 1238 C CA . GLY A 1 163 ? -10.378 0.214 20.589 1.00 84.12 163 GLY A CA 1
ATOM 1239 C C . GLY A 1 163 ? -8.868 0.458 20.412 1.00 84.12 163 GLY A C 1
ATOM 1240 O O . GLY A 1 163 ? -8.378 1.494 20.866 1.00 84.12 163 GLY A O 1
ATOM 1241 N N . TYR A 1 164 ? -8.120 -0.472 19.814 1.00 87.44 164 TYR A N 1
ATOM 1242 C CA . TYR A 1 164 ? -6.675 -0.389 19.618 1.00 87.44 164 TYR A CA 1
ATOM 1243 C C . TYR A 1 164 ? -6.307 0.011 18.185 1.00 87.44 164 TYR A C 1
ATOM 1245 O O . TYR A 1 164 ? -6.909 -0.422 17.202 1.00 87.44 164 TYR A O 1
ATOM 1253 N N . THR A 1 165 ? -5.286 0.859 18.054 1.00 90.94 165 THR A N 1
ATOM 1254 C CA . THR A 1 165 ? -4.763 1.310 16.760 1.00 90.94 165 THR A CA 1
ATOM 1255 C C . THR A 1 165 ? -3.247 1.498 16.843 1.00 90.94 165 THR A C 1
ATOM 1257 O O . THR A 1 165 ? -2.757 2.082 17.814 1.00 90.94 165 THR A O 1
ATOM 1260 N N . ALA A 1 166 ? -2.503 1.021 15.841 1.00 92.94 166 ALA A N 1
ATOM 1261 C CA . ALA A 1 166 ? -1.040 1.096 15.788 1.00 92.94 166 ALA A CA 1
ATOM 1262 C C . ALA A 1 166 ? -0.476 1.284 14.365 1.00 92.94 166 ALA A C 1
ATOM 1264 O O . ALA A 1 166 ? -1.117 0.910 13.381 1.00 92.94 166 ALA A O 1
ATOM 1265 N N . ILE A 1 167 ? 0.735 1.861 14.312 1.00 92.25 167 ILE A N 1
ATOM 1266 C CA . ILE A 1 167 ? 1.640 2.000 13.152 1.00 92.25 167 ILE A CA 1
ATOM 1267 C C . ILE A 1 167 ? 3.016 1.456 13.555 1.00 92.25 167 ILE A C 1
ATOM 1269 O O . ILE A 1 167 ? 3.495 1.862 14.646 1.00 92.25 167 ILE A O 1
#

pLDDT: mean 91.31, std 11.35, range [39.81, 98.62]